Protein AF-A0A955ZFT4-F1 (afdb_monomer_lite)

Sequence (146 aa):
MKWLALALLLLSCNREQRAQHEALAQELRPAAAELCKIQRGEGGGCFGDCVIWSAAQEGVALRKAGATLSQLAKIADPDTERMLADVRSRARSLHAALSACDLQVERTGKPGDDVKRCAQARQAHSKESWALLKAVDTLEASTEER

Structure (mmCIF, N/CA/C/O backbone):
data_AF-A0A955ZFT4-F1
#
_entry.id   AF-A0A955ZFT4-F1
#
loop_
_atom_site.group_PDB
_atom_site.id
_atom_site.type_symbol
_atom_site.label_atom_id
_atom_site.label_alt_id
_atom_site.label_comp_id
_atom_site.label_asym_id
_atom_site.label_entity_id
_atom_site.label_seq_id
_atom_site.pdbx_PDB_ins_code
_atom_site.Cartn_x
_atom_site.Cartn_y
_atom_site.Cartn_z
_atom_site.occupancy
_atom_site.B_iso_or_equiv
_atom_site.auth_seq_id
_atom_site.auth_comp_id
_atom_site.auth_asym_id
_atom_site.auth_atom_id
_atom_site.pdbx_PDB_model_num
ATOM 1 N N . MET A 1 1 ? 30.528 -5.037 -41.097 1.00 52.31 1 MET A N 1
ATOM 2 C CA . MET A 1 1 ? 29.212 -4.441 -40.761 1.00 52.31 1 MET A CA 1
ATOM 3 C C . MET A 1 1 ? 28.455 -5.162 -39.624 1.00 52.31 1 MET A C 1
ATOM 5 O O . MET A 1 1 ? 27.279 -4.895 -39.448 1.00 52.31 1 MET A O 1
ATOM 9 N N . LYS A 1 2 ? 29.085 -6.026 -38.801 1.00 55.16 2 LYS A N 1
ATOM 10 C CA . LYS A 1 2 ? 28.399 -6.718 -37.681 1.00 55.16 2 LYS A CA 1
ATOM 11 C C . LYS A 1 2 ? 28.338 -5.907 -36.369 1.00 55.16 2 LYS A C 1
ATOM 13 O O . LYS A 1 2 ? 27.423 -6.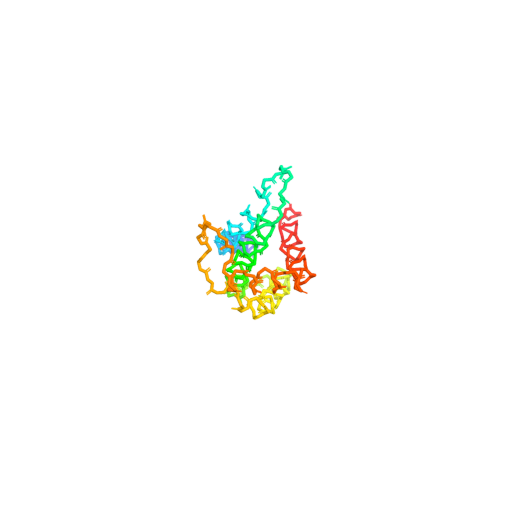096 -35.582 1.00 55.16 2 LYS A O 1
ATOM 18 N N . TRP A 1 3 ? 29.256 -4.959 -36.166 1.00 50.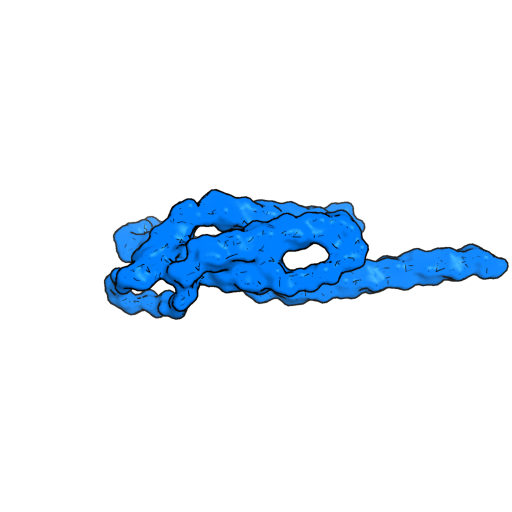12 3 TRP A N 1
ATOM 19 C CA . TRP A 1 3 ? 29.338 -4.139 -34.945 1.00 50.12 3 TRP A CA 1
ATOM 20 C C . TRP A 1 3 ? 28.255 -3.051 -34.842 1.00 50.12 3 TRP A C 1
ATOM 22 O O . TRP A 1 3 ? 27.806 -2.727 -33.748 1.00 50.12 3 TRP A O 1
ATOM 32 N N . LEU A 1 4 ? 27.778 -2.537 -35.981 1.00 60.09 4 LEU A N 1
ATOM 33 C CA . LEU A 1 4 ? 26.730 -1.509 -36.036 1.00 60.09 4 LEU A CA 1
ATOM 34 C C . LEU A 1 4 ? 25.354 -2.054 -35.611 1.00 60.09 4 LEU A C 1
ATOM 36 O O . LEU A 1 4 ? 24.600 -1.357 -34.942 1.00 60.09 4 LEU A O 1
ATOM 40 N N . ALA A 1 5 ? 25.058 -3.319 -35.928 1.00 61.50 5 ALA A N 1
ATOM 41 C CA . ALA A 1 5 ? 23.824 -3.982 -35.503 1.00 61.50 5 ALA A CA 1
ATOM 42 C C . ALA A 1 5 ? 23.792 -4.239 -33.984 1.00 61.50 5 ALA A C 1
ATOM 44 O O . ALA A 1 5 ? 22.749 -4.068 -33.362 1.00 61.50 5 ALA A O 1
ATOM 45 N N . LEU A 1 6 ? 24.936 -4.581 -33.372 1.00 60.28 6 LEU A N 1
ATOM 46 C CA . LEU A 1 6 ? 25.030 -4.786 -31.921 1.00 60.28 6 LEU A CA 1
ATOM 47 C C . LEU A 1 6 ? 24.842 -3.475 -31.138 1.00 60.28 6 LEU A C 1
ATOM 49 O O . LEU A 1 6 ? 24.129 -3.453 -30.141 1.00 60.28 6 LEU A O 1
ATOM 53 N N . ALA A 1 7 ? 25.436 -2.374 -31.610 1.00 58.66 7 ALA A N 1
ATOM 54 C CA . ALA A 1 7 ? 25.285 -1.062 -30.977 1.00 58.66 7 ALA A CA 1
ATOM 55 C C . ALA A 1 7 ? 23.840 -0.532 -31.055 1.00 58.66 7 ALA A C 1
ATOM 57 O O . ALA A 1 7 ? 23.338 0.038 -30.088 1.00 58.66 7 ALA A O 1
ATOM 58 N N . LEU A 1 8 ? 23.146 -0.765 -32.175 1.00 59.88 8 LEU A N 1
ATOM 59 C CA . LEU A 1 8 ? 21.735 -0.395 -32.335 1.00 59.88 8 LEU A CA 1
ATOM 60 C C . LEU A 1 8 ? 20.807 -1.223 -31.433 1.00 59.88 8 LEU A C 1
ATOM 62 O O . LEU A 1 8 ? 19.874 -0.662 -30.862 1.00 59.88 8 LEU A O 1
ATOM 66 N N . LEU A 1 9 ? 21.098 -2.516 -31.238 1.00 57.34 9 LEU A N 1
ATOM 67 C CA . LEU A 1 9 ? 20.361 -3.370 -30.298 1.00 57.34 9 LEU A CA 1
ATOM 68 C C . LEU A 1 9 ? 20.498 -2.869 -28.852 1.00 57.34 9 LEU A C 1
ATOM 70 O O . LEU A 1 9 ? 19.490 -2.723 -28.161 1.00 57.34 9 LEU A O 1
ATOM 74 N N . LEU A 1 10 ? 21.714 -2.512 -28.423 1.00 60.78 10 LEU A N 1
ATOM 75 C CA . LEU A 1 10 ? 21.965 -1.973 -27.079 1.00 60.78 10 LEU A CA 1
ATOM 76 C C . LEU A 1 10 ? 21.259 -0.624 -26.845 1.00 60.78 10 LEU A C 1
ATOM 78 O O . LEU A 1 10 ? 20.683 -0.407 -25.781 1.00 60.78 10 LEU A O 1
ATOM 82 N N . LEU A 1 11 ? 21.237 0.260 -27.848 1.00 62.16 11 LEU A N 1
ATOM 83 C CA . LEU A 1 11 ? 20.527 1.544 -27.771 1.00 62.16 11 LEU A CA 1
ATOM 84 C C . LEU A 1 11 ? 19.000 1.374 -27.724 1.00 62.16 11 LEU A C 1
ATOM 86 O O . LEU A 1 11 ? 18.327 2.101 -26.992 1.00 62.16 11 LEU A O 1
ATOM 90 N N . SER A 1 12 ? 18.443 0.415 -28.473 1.00 61.19 12 SER A N 1
ATOM 91 C CA . SER A 1 12 ? 17.002 0.130 -28.445 1.00 61.19 12 SER A CA 1
ATOM 92 C C . SER A 1 12 ? 16.545 -0.486 -27.120 1.00 61.19 12 SER A C 1
ATOM 94 O O . SER A 1 12 ? 15.512 -0.077 -26.592 1.00 61.19 12 SER A O 1
ATOM 96 N N . CYS A 1 13 ? 17.361 -1.367 -26.532 1.00 65.44 13 CYS A N 1
ATOM 97 C CA . CYS A 1 13 ? 17.070 -2.017 -25.255 1.00 65.44 13 CYS A CA 1
ATOM 98 C C . CYS A 1 13 ? 16.990 -0.995 -24.108 1.00 65.44 13 CYS A C 1
ATOM 100 O O . CYS A 1 13 ? 16.087 -1.054 -23.279 1.00 65.44 13 CYS A O 1
ATOM 102 N N . ASN A 1 14 ? 17.880 0.006 -24.114 1.00 72.50 14 ASN A N 1
ATOM 103 C CA . ASN A 1 14 ? 17.909 1.049 -23.086 1.00 72.50 14 ASN A CA 1
ATOM 104 C C . ASN A 1 14 ? 16.694 1.994 -23.163 1.00 72.50 14 ASN A C 1
ATOM 106 O O . ASN A 1 14 ? 16.176 2.455 -22.147 1.00 72.50 14 ASN A O 1
ATOM 110 N N . ARG A 1 15 ? 16.206 2.281 -24.378 1.00 76.69 15 ARG A N 1
ATOM 111 C CA . ARG A 1 15 ? 15.018 3.126 -24.580 1.00 76.69 15 ARG A CA 1
ATOM 112 C C . ARG A 1 15 ? 13.732 2.407 -24.182 1.00 76.69 15 ARG A C 1
ATOM 114 O O . ARG A 1 15 ? 12.855 3.030 -23.590 1.00 76.69 15 ARG A O 1
ATOM 121 N N . GLU A 1 16 ? 13.626 1.121 -24.506 1.00 79.62 16 GLU A N 1
ATOM 122 C CA . GLU A 1 16 ? 12.484 0.290 -24.124 1.00 79.62 16 GLU A CA 1
ATOM 123 C C . GLU A 1 16 ? 12.412 0.108 -22.606 1.00 79.62 16 GLU A C 1
ATOM 125 O O . GLU A 1 16 ? 11.360 0.344 -22.016 1.00 79.62 16 GLU A O 1
ATOM 130 N N . GLN A 1 17 ? 13.541 -0.200 -21.962 1.00 79.12 17 GLN A N 1
ATOM 131 C CA . GLN A 1 17 ? 13.618 -0.296 -20.507 1.00 79.12 17 GLN A CA 1
ATOM 132 C C . GLN A 1 17 ? 13.206 1.023 -19.845 1.00 79.12 17 GLN A C 1
ATOM 134 O O . GLN A 1 17 ? 12.317 1.039 -18.997 1.00 79.12 17 GLN A O 1
ATOM 139 N N . ARG A 1 18 ? 13.757 2.158 -20.286 1.00 81.25 18 ARG A N 1
ATOM 140 C CA . ARG A 1 18 ? 13.359 3.468 -19.758 1.00 81.25 18 ARG A CA 1
ATOM 141 C C . ARG A 1 18 ? 11.857 3.734 -19.909 1.00 81.25 18 ARG A C 1
ATOM 143 O O . ARG A 1 18 ? 11.233 4.188 -18.957 1.00 81.25 18 ARG A O 1
ATOM 150 N N . ALA A 1 19 ? 11.270 3.419 -21.064 1.00 84.88 19 ALA A N 1
ATOM 151 C CA . ALA A 1 19 ? 9.835 3.589 -21.288 1.00 84.88 19 ALA A CA 1
ATOM 152 C C . ALA A 1 19 ? 8.987 2.710 -20.349 1.00 84.88 19 ALA A C 1
ATOM 154 O O . ALA A 1 19 ? 7.966 3.172 -19.843 1.00 84.88 19 ALA A O 1
ATOM 155 N N . GLN A 1 20 ? 9.418 1.474 -20.073 1.00 84.81 20 GLN A N 1
ATOM 156 C CA . GLN A 1 20 ? 8.750 0.591 -19.109 1.00 84.81 20 GLN A CA 1
ATOM 157 C C . GLN A 1 20 ? 8.822 1.146 -17.680 1.00 84.81 20 GLN A C 1
ATOM 159 O O . GLN A 1 20 ? 7.815 1.144 -16.975 1.00 84.81 20 GLN A O 1
ATOM 164 N N . HIS A 1 21 ? 9.975 1.674 -17.262 1.00 82.00 21 HIS A N 1
ATOM 165 C CA . HIS A 1 21 ? 10.132 2.292 -15.942 1.00 82.00 21 HIS A CA 1
ATOM 166 C C . HIS A 1 21 ? 9.322 3.594 -15.812 1.00 82.00 21 HIS A C 1
ATOM 168 O O . HIS A 1 21 ? 8.694 3.826 -14.782 1.00 82.00 21 HIS A O 1
ATOM 174 N N . GLU A 1 22 ? 9.273 4.425 -16.858 1.00 85.25 22 GLU A N 1
ATOM 175 C CA . GLU A 1 22 ? 8.438 5.634 -16.887 1.00 85.25 22 GLU A CA 1
ATOM 176 C C . GLU A 1 22 ? 6.939 5.293 -16.821 1.00 85.25 22 GLU A C 1
ATOM 178 O O . GLU A 1 22 ? 6.193 5.948 -16.089 1.00 85.25 22 GLU A O 1
ATOM 183 N N . ALA A 1 23 ? 6.494 4.250 -17.531 1.00 88.25 23 ALA A N 1
ATOM 184 C CA . ALA A 1 23 ? 5.119 3.757 -17.456 1.00 88.25 23 ALA A CA 1
ATOM 185 C C . ALA A 1 23 ? 4.787 3.217 -16.056 1.00 88.25 23 ALA A C 1
ATOM 187 O O . ALA A 1 23 ? 3.768 3.592 -15.476 1.00 88.25 23 ALA A O 1
ATOM 188 N N . LEU A 1 24 ? 5.685 2.422 -15.468 1.00 87.12 24 LEU A N 1
ATOM 189 C CA . LEU A 1 24 ? 5.530 1.920 -14.105 1.00 87.12 24 LEU A CA 1
ATOM 190 C C . LEU A 1 24 ? 5.434 3.065 -13.088 1.00 87.12 24 LEU A C 1
ATOM 192 O O . LEU A 1 24 ? 4.559 3.055 -12.224 1.00 87.12 24 LEU A O 1
ATOM 196 N N . ALA A 1 25 ? 6.286 4.086 -13.209 1.00 86.75 25 ALA A N 1
ATOM 197 C CA . ALA A 1 25 ? 6.223 5.261 -12.349 1.00 86.75 25 ALA A CA 1
ATOM 198 C C . ALA A 1 25 ? 4.857 5.957 -12.456 1.00 86.75 25 ALA A C 1
ATOM 200 O O . ALA A 1 25 ? 4.287 6.346 -11.438 1.00 86.75 25 ALA A O 1
ATOM 201 N N . GLN A 1 26 ? 4.290 6.077 -13.662 1.00 88.69 26 GLN A N 1
ATOM 202 C CA . GLN A 1 26 ? 2.945 6.630 -13.856 1.00 88.69 26 GLN A CA 1
ATOM 203 C C . GLN A 1 26 ? 1.857 5.781 -13.183 1.00 88.69 26 GLN A C 1
ATOM 205 O O . GLN A 1 26 ? 0.974 6.354 -12.541 1.00 88.69 26 GLN A O 1
ATOM 210 N N . GLU A 1 27 ? 1.942 4.450 -13.263 1.00 90.50 27 GLU A N 1
ATOM 211 C CA . GLU A 1 27 ? 1.011 3.531 -12.588 1.00 90.50 27 GLU A CA 1
ATOM 212 C C . GLU A 1 27 ? 1.107 3.597 -11.054 1.00 90.50 27 GLU A C 1
ATOM 214 O O . GLU A 1 27 ? 0.104 3.425 -10.359 1.00 90.50 27 GLU A O 1
ATOM 219 N N . LEU A 1 28 ? 2.290 3.894 -10.507 1.00 89.38 28 LEU A N 1
ATOM 220 C CA . LEU A 1 28 ? 2.512 4.009 -9.062 1.00 89.38 28 LEU A CA 1
ATOM 221 C C . LEU A 1 28 ? 1.995 5.331 -8.469 1.00 89.38 28 LEU A C 1
ATOM 223 O O . LEU A 1 28 ? 1.633 5.370 -7.289 1.00 89.38 28 LEU A O 1
ATOM 227 N N . ARG A 1 29 ? 1.906 6.412 -9.262 1.00 88.88 29 ARG A N 1
ATOM 228 C CA . ARG A 1 29 ? 1.518 7.758 -8.778 1.00 88.88 29 ARG A CA 1
ATOM 229 C C . ARG A 1 29 ? 0.206 7.797 -7.986 1.00 88.88 29 ARG A C 1
ATOM 231 O O . ARG A 1 29 ? 0.198 8.448 -6.941 1.00 88.88 29 ARG A O 1
ATOM 238 N N . PRO A 1 30 ? -0.896 7.148 -8.410 1.00 90.31 30 PRO A N 1
ATOM 239 C CA . PRO A 1 30 ? -2.143 7.175 -7.649 1.00 90.31 30 PRO A CA 1
ATOM 240 C C . PRO A 1 30 ? -2.007 6.505 -6.277 1.00 90.31 30 PRO A C 1
ATOM 242 O O . PRO A 1 30 ? -2.507 7.033 -5.287 1.00 90.31 30 PRO A O 1
ATOM 245 N N . ALA A 1 31 ? -1.300 5.373 -6.198 1.00 89.81 31 ALA A N 1
ATOM 246 C CA . ALA A 1 31 ? -1.061 4.688 -4.931 1.00 89.81 31 ALA A CA 1
ATOM 247 C C . ALA A 1 31 ? -0.172 5.528 -4.005 1.00 89.81 31 ALA A C 1
ATOM 249 O O . ALA A 1 31 ? -0.516 5.718 -2.840 1.00 89.81 31 ALA A O 1
ATOM 250 N N . ALA A 1 32 ? 0.912 6.100 -4.536 1.00 87.56 32 ALA A N 1
ATOM 251 C CA . ALA A 1 32 ? 1.784 7.004 -3.791 1.00 87.56 32 ALA A CA 1
ATOM 252 C C . ALA A 1 32 ? 1.009 8.218 -3.250 1.00 87.56 32 ALA A C 1
ATOM 254 O O . ALA A 1 32 ? 1.142 8.567 -2.080 1.00 87.56 32 ALA A O 1
ATOM 255 N N . ALA A 1 33 ? 0.123 8.811 -4.056 1.00 87.88 33 ALA A N 1
ATOM 256 C CA . ALA A 1 33 ? -0.710 9.932 -3.629 1.00 87.88 33 ALA A CA 1
ATOM 257 C C . ALA A 1 33 ? -1.648 9.575 -2.462 1.00 87.88 33 ALA A C 1
ATOM 259 O O . ALA A 1 33 ? -1.869 10.416 -1.591 1.00 87.88 33 ALA A O 1
ATOM 260 N N . GLU A 1 34 ? -2.191 8.354 -2.412 1.00 90.19 34 GLU A N 1
ATOM 261 C CA . GLU A 1 34 ? -2.963 7.881 -1.255 1.00 90.19 34 GLU A CA 1
ATOM 262 C C . GLU A 1 34 ? -2.069 7.671 -0.025 1.00 90.19 34 GLU A C 1
ATOM 264 O O . GLU A 1 34 ? -2.406 8.139 1.062 1.00 90.19 34 GLU A O 1
ATOM 269 N N . LEU A 1 35 ? -0.900 7.044 -0.190 1.00 86.31 35 LEU A N 1
ATOM 270 C CA . LEU A 1 35 ? 0.035 6.787 0.910 1.00 86.31 35 LEU A CA 1
ATOM 271 C C . LEU A 1 35 ? 0.611 8.081 1.511 1.00 86.31 35 LEU A C 1
ATOM 273 O O . LEU A 1 35 ? 0.747 8.184 2.728 1.00 86.31 35 LEU A O 1
ATOM 277 N N . CYS A 1 36 ? 0.854 9.119 0.707 1.00 84.31 36 CYS A N 1
ATOM 278 C CA . CYS A 1 36 ? 1.305 10.422 1.205 1.00 84.31 36 CYS A CA 1
ATOM 279 C C . CYS A 1 36 ? 0.291 11.103 2.139 1.00 84.31 36 CYS A C 1
ATOM 281 O O . CYS A 1 36 ? 0.683 11.927 2.967 1.00 84.31 36 CYS A O 1
ATOM 283 N N . LYS A 1 37 ? -1.007 10.778 2.042 1.00 82.56 37 LYS A N 1
ATOM 284 C CA . LYS A 1 37 ? -2.028 11.324 2.956 1.00 82.56 37 LYS A CA 1
ATOM 285 C C . LYS A 1 37 ? -1.855 10.794 4.382 1.00 82.56 37 LYS A C 1
ATOM 287 O O . LYS A 1 37 ? -2.213 11.495 5.320 1.00 82.56 37 LYS A O 1
ATOM 292 N N . ILE A 1 38 ? -1.267 9.605 4.541 1.00 81.62 38 ILE A N 1
ATOM 293 C CA . ILE A 1 38 ? -1.003 8.962 5.839 1.00 81.62 38 ILE A CA 1
ATOM 294 C C . ILE A 1 38 ? 0.097 9.713 6.599 1.00 81.62 38 ILE A C 1
ATOM 296 O O . ILE A 1 38 ? -0.033 9.968 7.791 1.00 81.62 38 ILE A O 1
ATOM 300 N N . GLN A 1 39 ? 1.166 10.121 5.908 1.00 64.69 39 GLN A N 1
ATOM 301 C CA . GLN A 1 39 ? 2.325 10.772 6.534 1.00 64.69 39 GLN A CA 1
ATOM 302 C C . GLN A 1 39 ? 2.055 12.210 7.012 1.00 64.69 39 GLN A C 1
ATOM 304 O O . GLN A 1 39 ? 2.823 12.739 7.808 1.00 64.69 39 GLN A O 1
ATOM 309 N N . ARG A 1 40 ? 0.975 12.854 6.550 1.00 61.84 40 ARG A N 1
ATOM 310 C CA . ARG A 1 40 ? 0.622 14.239 6.918 1.00 61.84 40 ARG A CA 1
ATOM 311 C C . ARG A 1 40 ? -0.296 14.350 8.139 1.00 61.84 40 ARG A C 1
ATOM 313 O O . ARG A 1 40 ? -0.826 15.432 8.386 1.00 61.84 40 ARG A O 1
ATOM 320 N N . GLY A 1 41 ? -0.505 13.262 8.883 1.00 56.06 41 GLY A N 1
ATOM 321 C CA . GLY A 1 41 ? -1.260 13.294 10.137 1.00 56.06 41 GLY A CA 1
ATOM 322 C C . GLY A 1 41 ? -0.695 14.347 11.096 1.00 56.06 41 GLY A C 1
ATOM 323 O O . GLY A 1 41 ? 0.516 14.435 11.289 1.00 56.06 41 GLY A O 1
ATOM 324 N N . GLU A 1 42 ? -1.572 15.186 11.649 1.00 52.22 42 GLU A N 1
ATOM 325 C CA . GLU A 1 42 ? -1.212 16.315 12.510 1.00 52.22 42 GLU A CA 1
ATOM 326 C C . GLU A 1 42 ? -0.355 15.840 13.696 1.00 52.22 42 GLU A C 1
ATOM 328 O O . GLU A 1 42 ? -0.818 15.090 14.550 1.00 52.22 42 GLU A O 1
ATOM 333 N N . GLY A 1 43 ? 0.893 16.309 13.783 1.00 51.47 43 GLY A N 1
ATOM 334 C CA . GLY A 1 43 ? 1.808 16.020 14.899 1.00 51.47 43 GLY A CA 1
ATOM 335 C C . GLY A 1 43 ? 1.405 16.654 16.242 1.00 51.47 43 GLY A C 1
ATOM 336 O O . GLY A 1 43 ? 2.207 16.672 17.174 1.00 51.47 43 GLY A O 1
ATOM 337 N N . GLY A 1 44 ? 0.192 17.204 16.350 1.00 54.47 44 GLY A N 1
ATOM 338 C CA . GLY A 1 44 ? -0.378 17.730 17.588 1.00 54.47 44 GLY A CA 1
ATOM 339 C C . GLY A 1 44 ? -1.170 16.646 18.317 1.00 54.47 44 GLY A C 1
ATOM 340 O O . GLY A 1 44 ? -1.901 15.894 17.682 1.00 54.47 44 GLY A O 1
ATOM 341 N N . GLY A 1 45 ? -1.026 16.554 19.644 1.00 58.25 45 GLY A N 1
ATOM 342 C CA . GLY A 1 45 ? -1.648 15.527 20.491 1.00 58.25 45 GLY A CA 1
ATOM 343 C C . GLY A 1 45 ? -3.128 15.273 20.177 1.00 58.25 45 GLY A C 1
ATOM 344 O O . GLY A 1 45 ? -4.010 16.008 20.613 1.00 58.25 45 GLY A O 1
ATOM 345 N N . CYS A 1 46 ? -3.387 14.213 19.417 1.00 71.56 46 CYS A N 1
ATOM 346 C CA . CYS A 1 46 ? -4.710 13.774 18.997 1.00 71.56 46 CYS A CA 1
ATOM 347 C C . CYS A 1 46 ? -5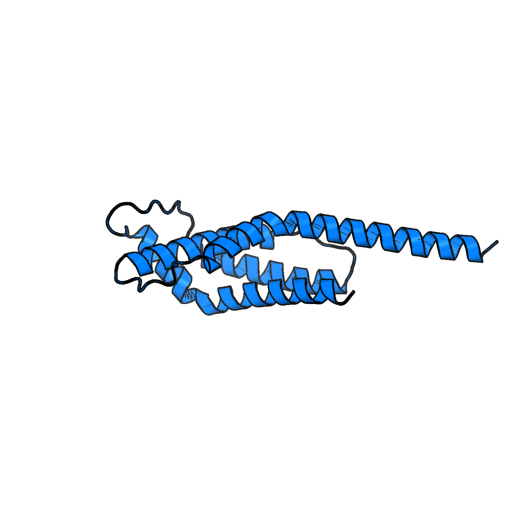.247 12.794 20.052 1.00 71.56 46 CYS A C 1
ATOM 349 O O . CYS A 1 46 ? -4.661 11.736 20.277 1.00 71.56 46 CYS A O 1
ATOM 351 N N . PHE A 1 47 ? -6.348 13.148 20.724 1.00 77.56 47 PHE A N 1
ATOM 352 C CA . PHE A 1 47 ? -6.966 12.334 21.780 1.00 77.56 47 PHE A CA 1
ATOM 353 C C . PHE A 1 47 ? -8.406 11.938 21.421 1.00 77.56 47 PHE A C 1
ATOM 355 O O . PHE A 1 47 ? -9.112 12.662 20.716 1.00 77.56 47 PHE A O 1
ATOM 362 N N . GLY A 1 48 ? -8.852 10.781 21.922 1.00 84.44 48 GLY A N 1
ATOM 363 C CA . GLY A 1 48 ? -10.228 10.295 21.770 1.00 84.44 48 GLY A CA 1
ATOM 364 C C . GLY A 1 48 ? -10.621 10.018 20.315 1.00 84.44 48 GLY A C 1
ATOM 365 O O . GLY A 1 48 ? -9.910 9.324 19.587 1.00 84.44 48 GLY A O 1
ATOM 366 N N . ASP A 1 49 ? -11.754 10.577 19.892 1.00 88.69 49 ASP A N 1
ATOM 367 C CA . ASP A 1 49 ? -12.356 10.368 18.568 1.00 88.69 49 ASP A CA 1
ATOM 368 C C . ASP A 1 49 ? -11.407 10.695 17.406 1.00 88.69 49 ASP A C 1
ATOM 370 O O . ASP A 1 49 ? -11.474 10.067 16.349 1.00 88.69 49 ASP A O 1
ATOM 374 N N . CYS A 1 50 ? -10.482 11.637 17.606 1.00 87.88 50 CYS A N 1
ATOM 375 C CA . CYS A 1 50 ? -9.485 12.008 16.608 1.00 87.88 50 CYS A CA 1
ATOM 376 C C . CYS A 1 50 ? -8.613 10.808 16.179 1.00 87.88 50 CYS A C 1
ATOM 378 O O . CYS A 1 50 ? -8.371 10.629 14.985 1.00 87.88 50 CYS A O 1
ATOM 380 N N . VAL A 1 51 ? -8.211 9.943 17.122 1.00 90.38 51 VAL A N 1
ATOM 381 C CA . VAL A 1 51 ? -7.366 8.764 16.843 1.00 90.38 51 VAL A CA 1
ATOM 382 C C . VAL A 1 51 ? -8.123 7.742 16.000 1.00 90.38 51 VAL A C 1
ATOM 384 O O . VAL A 1 51 ? -7.561 7.151 15.080 1.00 90.38 51 VAL A O 1
ATOM 387 N N . ILE A 1 52 ? -9.414 7.560 16.290 1.00 92.75 52 ILE A N 1
ATOM 388 C CA . ILE A 1 52 ? -10.290 6.652 15.545 1.00 92.75 52 ILE A CA 1
ATOM 389 C C . ILE A 1 52 ? -10.455 7.158 14.110 1.00 92.75 52 ILE A C 1
ATOM 391 O O . ILE A 1 52 ? -10.279 6.389 13.168 1.00 92.75 52 ILE A O 1
ATOM 395 N N . TRP A 1 53 ? -10.724 8.456 13.935 1.00 92.00 53 TRP A N 1
ATOM 396 C CA . TRP A 1 53 ? -10.817 9.068 12.610 1.00 92.00 53 TRP A CA 1
ATOM 397 C C . TRP A 1 53 ? -9.507 8.940 11.824 1.00 92.00 53 TRP A C 1
ATOM 399 O O . TRP A 1 53 ? -9.558 8.518 10.672 1.00 92.00 53 TRP A O 1
ATOM 409 N N . SER A 1 54 ? -8.350 9.233 12.432 1.00 91.12 54 SER A N 1
ATOM 410 C CA . SER A 1 54 ? -7.041 9.079 11.773 1.00 91.12 54 SER A CA 1
ATOM 411 C C . SER A 1 54 ? -6.815 7.636 11.331 1.00 91.12 54 SER A C 1
ATOM 413 O O . SER A 1 54 ? -6.589 7.377 10.154 1.00 91.12 54 SER A O 1
ATOM 415 N N . ALA A 1 55 ? -6.979 6.670 12.240 1.00 92.56 55 ALA A N 1
ATOM 416 C CA . ALA A 1 55 ? -6.792 5.259 11.921 1.00 92.56 55 ALA A CA 1
ATOM 417 C C . ALA A 1 55 ? -7.737 4.772 10.808 1.00 92.56 55 ALA A C 1
ATOM 419 O O . ALA A 1 55 ? -7.317 3.985 9.961 1.00 92.56 55 ALA A O 1
ATOM 420 N N . ALA A 1 56 ? -8.986 5.249 10.780 1.00 94.56 56 ALA A N 1
ATOM 421 C CA . ALA A 1 56 ? -9.921 4.937 9.705 1.00 94.56 56 ALA A CA 1
ATOM 422 C C . ALA A 1 56 ? -9.498 5.568 8.367 1.00 94.56 56 ALA A C 1
ATOM 424 O O . ALA A 1 56 ? -9.501 4.887 7.346 1.00 94.56 56 ALA A O 1
ATOM 425 N N . GLN A 1 57 ? -9.088 6.841 8.353 1.00 93.25 57 GLN A N 1
ATOM 426 C CA . GLN A 1 57 ? -8.597 7.507 7.138 1.00 93.25 57 GLN A CA 1
ATOM 427 C C . GLN A 1 57 ? -7.361 6.814 6.566 1.00 93.25 57 GLN A C 1
ATOM 429 O O . GLN A 1 57 ? -7.288 6.575 5.361 1.00 93.25 57 GLN A O 1
ATOM 434 N N . GLU A 1 58 ? -6.423 6.437 7.431 1.00 93.50 58 GLU A N 1
ATOM 435 C CA . GLU A 1 58 ? -5.247 5.663 7.045 1.00 93.50 58 GLU A CA 1
ATOM 436 C C . GLU A 1 58 ? -5.642 4.296 6.481 1.00 93.50 58 GLU A C 1
ATOM 438 O O . GLU A 1 58 ? -5.121 3.887 5.446 1.00 93.50 58 GLU A O 1
ATOM 443 N N . GLY A 1 59 ? -6.607 3.612 7.105 1.00 95.50 59 GLY A N 1
ATOM 444 C CA . GLY A 1 59 ? -7.154 2.351 6.604 1.00 95.50 59 GLY A CA 1
ATOM 445 C C . GLY A 1 59 ? -7.763 2.484 5.206 1.00 95.50 59 GLY A C 1
ATOM 446 O O . GLY A 1 59 ? -7.488 1.663 4.332 1.00 95.50 59 GLY A O 1
ATOM 447 N N . VAL A 1 60 ? -8.528 3.550 4.952 1.00 96.00 60 VAL A N 1
ATOM 448 C CA . VAL A 1 60 ? -9.088 3.841 3.621 1.00 96.00 60 VAL A CA 1
ATOM 449 C C . VAL A 1 60 ? -7.986 4.109 2.596 1.00 96.00 60 VAL A C 1
ATOM 451 O O . VAL A 1 60 ? -8.030 3.553 1.497 1.00 96.00 60 VAL A O 1
ATOM 454 N N . ALA A 1 61 ? -6.989 4.929 2.939 1.00 94.56 61 ALA A N 1
ATOM 455 C CA . ALA A 1 61 ? -5.861 5.229 2.059 1.00 94.56 61 ALA A CA 1
ATOM 456 C C . ALA A 1 61 ? -5.064 3.961 1.709 1.00 94.56 61 ALA A C 1
ATOM 458 O O . ALA A 1 61 ? -4.814 3.693 0.534 1.00 94.56 61 ALA A O 1
ATOM 459 N N . LEU A 1 62 ? -4.746 3.129 2.707 1.00 95.75 62 LEU A N 1
ATOM 460 C CA . LEU A 1 62 ? -4.053 1.850 2.524 1.00 95.75 62 LEU A CA 1
ATOM 461 C C . LEU A 1 62 ? -4.867 0.870 1.683 1.00 95.75 62 LEU A C 1
ATOM 463 O O . LEU A 1 62 ? -4.308 0.201 0.816 1.00 95.75 62 LEU A O 1
ATOM 467 N N . ARG A 1 63 ? -6.187 0.800 1.885 1.00 97.00 63 ARG A N 1
ATOM 468 C CA . ARG A 1 63 ? -7.058 -0.054 1.072 1.00 97.00 63 ARG A CA 1
ATOM 469 C C . ARG A 1 63 ? -7.060 0.383 -0.392 1.00 97.00 63 ARG A C 1
ATOM 471 O O . ARG A 1 63 ? -6.982 -0.478 -1.271 1.00 97.00 63 ARG A O 1
ATOM 478 N N . LYS A 1 64 ? -7.157 1.692 -0.657 1.00 96.19 64 LYS A N 1
ATOM 479 C CA . LYS A 1 64 ? -7.110 2.259 -2.016 1.00 96.19 64 LYS A CA 1
ATOM 480 C C . LYS A 1 64 ? -5.752 2.027 -2.671 1.00 96.19 64 LYS A C 1
ATOM 482 O O . LYS A 1 64 ? -5.706 1.543 -3.797 1.00 96.19 64 LYS A O 1
ATOM 487 N N . ALA A 1 65 ? -4.662 2.291 -1.951 1.00 95.69 65 ALA A N 1
ATOM 488 C CA . ALA A 1 65 ? -3.314 2.000 -2.424 1.00 95.69 65 ALA A CA 1
ATOM 489 C C . ALA A 1 65 ? -3.145 0.503 -2.721 1.00 95.69 65 ALA A C 1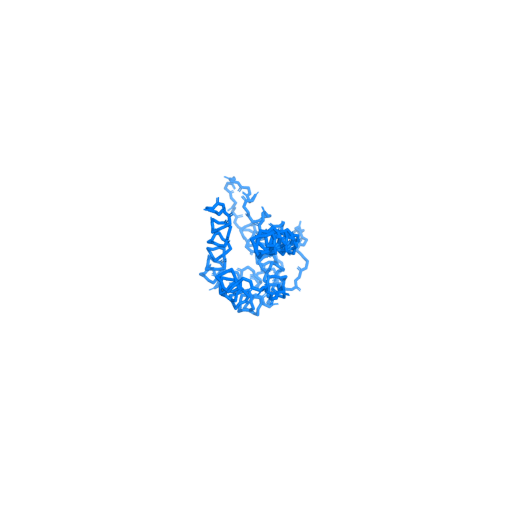
ATOM 491 O O . ALA A 1 65 ? -2.656 0.146 -3.786 1.00 95.69 65 ALA A O 1
ATOM 492 N N . GLY A 1 66 ? -3.624 -0.375 -1.835 1.00 96.62 66 GLY A N 1
ATOM 493 C CA . GLY A 1 66 ? -3.620 -1.822 -2.036 1.00 96.62 66 GLY A CA 1
ATOM 494 C C . GLY A 1 66 ? -4.396 -2.254 -3.284 1.00 96.62 66 GLY A C 1
ATOM 495 O O . GLY A 1 66 ? -3.903 -3.084 -4.044 1.00 96.62 66 GLY A O 1
ATOM 496 N N . ALA A 1 67 ? -5.563 -1.655 -3.549 1.00 97.12 67 ALA A N 1
ATOM 497 C CA . ALA A 1 67 ? -6.325 -1.918 -4.771 1.00 97.12 67 ALA A CA 1
ATOM 498 C C . ALA A 1 67 ? -5.501 -1.580 -6.023 1.00 97.12 67 ALA A C 1
ATOM 500 O O . ALA A 1 67 ? -5.319 -2.443 -6.878 1.00 97.12 67 ALA A O 1
ATOM 501 N N . THR A 1 68 ? -4.937 -0.371 -6.093 1.00 96.19 68 THR A N 1
ATOM 502 C CA . THR A 1 68 ? -4.113 0.072 -7.228 1.00 96.19 68 THR A CA 1
ATOM 503 C C . THR A 1 68 ? -2.856 -0.785 -7.387 1.00 96.19 68 THR A C 1
ATOM 505 O O . THR A 1 68 ? -2.620 -1.355 -8.448 1.00 96.19 68 THR A O 1
ATOM 508 N N . LEU A 1 69 ? -2.073 -0.950 -6.316 1.00 96.50 69 LEU A N 1
ATOM 509 C CA . LEU A 1 69 ? -0.806 -1.687 -6.343 1.00 96.50 69 LEU A CA 1
ATOM 510 C C . LEU A 1 69 ? -0.998 -3.166 -6.681 1.00 96.50 69 LEU A C 1
ATOM 512 O O . LEU A 1 69 ? -0.113 -3.782 -7.264 1.00 96.50 69 LEU A O 1
ATOM 516 N N . SER A 1 70 ? -2.150 -3.753 -6.346 1.00 97.56 70 SER A N 1
ATOM 517 C CA . SER A 1 70 ? -2.454 -5.144 -6.690 1.00 97.56 70 SER A CA 1
ATOM 518 C C . SER A 1 70 ? -2.639 -5.392 -8.191 1.00 97.56 70 SER A C 1
ATOM 520 O O . SER A 1 70 ? -2.514 -6.542 -8.627 1.00 97.56 70 SER A O 1
ATOM 522 N N . GLN A 1 71 ? -2.918 -4.329 -8.953 1.00 96.94 71 GLN A N 1
ATOM 523 C CA . GLN A 1 71 ? -3.247 -4.350 -10.379 1.00 96.94 71 GLN A CA 1
ATOM 524 C C . GLN A 1 71 ? -2.095 -3.894 -11.282 1.00 96.94 71 GLN A C 1
ATOM 526 O O . GLN A 1 71 ? -2.283 -3.858 -12.494 1.00 96.94 71 GLN A O 1
ATOM 531 N N . LEU A 1 72 ? -0.919 -3.579 -10.721 1.00 94.19 72 LEU A N 1
ATOM 532 C CA . LEU A 1 72 ? 0.246 -3.161 -11.508 1.00 94.19 72 LEU A CA 1
ATOM 533 C C . LEU A 1 72 ? 0.553 -4.156 -12.631 1.00 94.19 72 LEU A C 1
ATOM 535 O O . LEU A 1 72 ? 0.519 -5.385 -12.430 1.00 94.19 72 LEU A O 1
ATOM 539 N N . ALA A 1 73 ? 0.870 -3.612 -13.803 1.00 93.31 73 ALA A N 1
ATOM 540 C CA . ALA A 1 73 ? 1.243 -4.412 -14.953 1.00 93.31 73 ALA A CA 1
ATOM 541 C C . ALA A 1 73 ? 2.506 -5.241 -14.667 1.00 93.31 73 ALA A C 1
ATOM 543 O O . ALA A 1 73 ? 3.345 -4.900 -13.832 1.00 93.31 73 ALA A O 1
ATOM 544 N N . LYS A 1 74 ? 2.630 -6.370 -15.371 1.00 93.62 74 LYS A N 1
ATOM 545 C CA . LYS A 1 74 ? 3.902 -7.096 -15.419 1.00 93.62 74 LYS A CA 1
ATOM 546 C C . LYS A 1 74 ? 4.881 -6.329 -16.291 1.00 93.62 74 LYS A C 1
ATOM 548 O O . LYS A 1 74 ? 4.476 -5.766 -17.307 1.00 93.62 74 LYS A O 1
ATOM 553 N N . ILE A 1 75 ? 6.156 -6.400 -15.949 1.00 90.88 75 ILE A N 1
ATOM 554 C CA . ILE A 1 75 ? 7.231 -5.803 -16.744 1.00 90.88 75 ILE A CA 1
ATOM 555 C C . ILE A 1 75 ? 8.199 -6.876 -17.245 1.00 90.88 75 ILE A C 1
ATOM 557 O O . ILE A 1 75 ? 8.207 -8.004 -16.750 1.00 90.88 75 ILE A O 1
ATOM 561 N N . ALA A 1 76 ? 8.995 -6.538 -18.261 1.00 89.44 76 ALA A N 1
ATOM 562 C CA . ALA A 1 76 ? 9.911 -7.492 -18.880 1.00 89.44 76 ALA A CA 1
ATOM 563 C C . ALA A 1 76 ? 11.195 -7.704 -18.062 1.00 89.44 76 ALA A C 1
ATOM 565 O O . ALA A 1 76 ? 11.754 -8.800 -18.097 1.00 89.44 76 ALA A O 1
ATOM 566 N N . ASP A 1 77 ? 11.657 -6.681 -17.332 1.00 87.69 77 ASP A N 1
ATOM 567 C CA . ASP A 1 77 ? 12.845 -6.786 -16.481 1.00 87.69 77 ASP A CA 1
ATOM 568 C C . ASP A 1 77 ? 12.592 -7.764 -15.315 1.00 87.69 77 ASP A C 1
ATOM 570 O O . ASP A 1 77 ? 11.736 -7.496 -14.467 1.00 87.69 77 ASP A O 1
ATOM 574 N N . PRO A 1 78 ? 13.306 -8.903 -15.243 1.00 90.75 78 PRO A N 1
ATOM 575 C CA . PRO A 1 78 ? 13.001 -9.960 -14.281 1.00 90.75 78 PRO A CA 1
ATOM 576 C C . PRO A 1 78 ? 13.285 -9.555 -12.828 1.00 90.75 78 PRO A C 1
ATOM 578 O O . PRO A 1 78 ? 12.613 -10.041 -11.913 1.00 90.75 78 PRO A O 1
ATOM 581 N N . ASP A 1 79 ? 14.259 -8.669 -12.598 1.00 90.25 79 ASP A N 1
ATOM 582 C CA . ASP A 1 79 ? 14.599 -8.198 -11.257 1.00 90.25 79 ASP A CA 1
ATOM 583 C C . ASP A 1 79 ? 13.514 -7.276 -10.706 1.00 90.25 79 ASP A C 1
ATOM 585 O O . ASP A 1 79 ? 13.005 -7.512 -9.603 1.00 90.25 79 ASP A O 1
ATOM 589 N N . THR A 1 80 ? 13.113 -6.266 -11.477 1.00 90.31 80 THR A N 1
ATOM 590 C CA . THR A 1 80 ? 12.024 -5.368 -11.100 1.00 90.31 80 THR A CA 1
ATOM 591 C C . THR A 1 80 ? 10.683 -6.117 -11.060 1.00 90.31 80 THR A C 1
ATOM 593 O O . THR A 1 80 ? 9.903 -5.898 -10.133 1.00 90.31 80 THR A O 1
ATOM 596 N N . GLU A 1 81 ? 10.422 -7.082 -11.953 1.00 94.12 81 GLU A N 1
ATOM 597 C CA . GLU A 1 81 ? 9.196 -7.902 -11.916 1.00 94.12 81 GLU A CA 1
ATOM 598 C C . GLU A 1 81 ? 9.102 -8.735 -10.631 1.00 94.12 81 GLU A C 1
ATOM 600 O O . GLU A 1 81 ? 8.020 -8.859 -10.052 1.00 94.12 81 GLU A O 1
ATOM 605 N N . ARG A 1 82 ? 10.220 -9.279 -10.134 1.00 95.38 82 ARG A N 1
ATOM 606 C CA . ARG A 1 82 ? 10.249 -10.001 -8.853 1.00 95.38 82 ARG A CA 1
ATOM 607 C C . ARG A 1 82 ? 9.849 -9.092 -7.689 1.00 95.38 82 ARG A C 1
ATOM 609 O O . ARG A 1 82 ? 9.072 -9.516 -6.832 1.00 95.38 82 ARG A O 1
ATOM 616 N N . MET A 1 83 ? 10.334 -7.850 -7.672 1.00 94.00 83 MET A N 1
ATOM 617 C CA . MET A 1 83 ? 9.962 -6.858 -6.655 1.00 94.00 83 MET A CA 1
ATOM 618 C C . MET A 1 83 ? 8.482 -6.462 -6.778 1.00 94.00 83 MET A C 1
ATOM 620 O O . MET A 1 83 ? 7.747 -6.486 -5.790 1.00 94.00 83 MET A O 1
ATOM 624 N N . LEU A 1 84 ? 7.995 -6.218 -7.998 1.00 95.12 84 LEU A N 1
ATOM 625 C CA . LEU A 1 84 ? 6.583 -5.921 -8.263 1.00 95.12 84 LEU A CA 1
ATOM 626 C C . LEU A 1 84 ? 5.643 -7.088 -7.949 1.00 95.12 84 LEU A C 1
ATOM 628 O O . LEU A 1 84 ? 4.492 -6.880 -7.563 1.00 95.12 84 LEU A O 1
ATOM 632 N N . ALA A 1 85 ? 6.087 -8.333 -8.113 1.00 96.62 85 ALA A N 1
ATOM 633 C CA . ALA A 1 85 ? 5.321 -9.506 -7.713 1.00 96.62 85 ALA A CA 1
ATOM 634 C C . ALA A 1 85 ? 5.105 -9.547 -6.191 1.00 96.62 85 ALA A C 1
ATOM 636 O O . ALA A 1 85 ? 3.978 -9.813 -5.757 1.00 96.62 85 ALA A O 1
ATOM 637 N N . ASP A 1 86 ? 6.133 -9.227 -5.395 1.00 95.69 86 ASP A N 1
ATOM 638 C CA . ASP A 1 86 ? 6.012 -9.113 -3.936 1.00 95.69 86 ASP A CA 1
ATOM 639 C C . ASP A 1 86 ? 5.076 -7.958 -3.543 1.00 95.69 86 ASP A C 1
ATOM 641 O O . ASP A 1 86 ? 4.125 -8.176 -2.787 1.00 95.69 86 ASP A O 1
ATOM 645 N N . VAL A 1 87 ? 5.248 -6.771 -4.144 1.00 96.25 87 VAL A N 1
ATOM 646 C CA . VAL A 1 87 ? 4.358 -5.610 -3.932 1.00 96.25 87 VAL A CA 1
ATOM 647 C C . VAL A 1 87 ? 2.903 -5.973 -4.227 1.00 96.25 87 VAL A C 1
ATOM 649 O O . VAL A 1 87 ? 2.042 -5.791 -3.368 1.00 96.25 87 VAL A O 1
ATOM 652 N N . ARG A 1 88 ? 2.611 -6.560 -5.394 1.00 97.81 88 ARG A N 1
ATOM 653 C CA . ARG A 1 88 ? 1.248 -6.975 -5.769 1.00 97.81 88 ARG A CA 1
ATOM 654 C C . ARG A 1 88 ? 0.661 -7.997 -4.804 1.00 97.81 88 ARG A C 1
ATOM 656 O O . ARG A 1 88 ? -0.523 -7.926 -4.483 1.00 97.81 88 ARG A O 1
ATOM 663 N N . SER A 1 89 ? 1.463 -8.966 -4.365 1.00 97.56 89 SER A N 1
ATOM 664 C CA . SER A 1 89 ? 1.030 -9.992 -3.415 1.00 97.56 89 SER A CA 1
ATOM 665 C C . SER A 1 89 ? 0.622 -9.372 -2.079 1.00 97.56 89 SER A C 1
ATOM 667 O O . SER A 1 89 ? -0.498 -9.584 -1.610 1.00 97.56 89 SER A O 1
ATOM 669 N N . ARG A 1 90 ? 1.486 -8.523 -1.512 1.00 97.31 90 ARG A N 1
ATOM 670 C CA . ARG A 1 90 ? 1.214 -7.800 -0.262 1.00 97.31 90 ARG A CA 1
ATOM 671 C C . ARG A 1 90 ? 0.023 -6.862 -0.398 1.00 97.31 90 ARG A C 1
ATOM 673 O O . ARG A 1 90 ? -0.828 -6.830 0.487 1.00 97.31 90 ARG A O 1
ATOM 680 N N . ALA A 1 91 ? -0.068 -6.151 -1.519 1.00 97.50 91 ALA A N 1
ATOM 681 C CA . ALA A 1 91 ? -1.158 -5.238 -1.820 1.00 97.50 91 ALA A CA 1
ATOM 682 C C . ALA A 1 91 ? -2.515 -5.955 -1.878 1.00 97.50 91 ALA A C 1
ATOM 684 O O . ALA A 1 91 ? -3.470 -5.471 -1.275 1.00 97.50 91 ALA A O 1
ATOM 685 N N . ARG A 1 92 ? -2.599 -7.137 -2.516 1.00 98.12 92 ARG A N 1
ATOM 686 C CA . ARG A 1 92 ? -3.823 -7.965 -2.518 1.00 98.12 92 ARG A CA 1
ATOM 687 C C . ARG A 1 92 ? -4.231 -8.382 -1.112 1.00 98.12 92 ARG A C 1
ATOM 689 O O . ARG A 1 92 ? -5.390 -8.206 -0.741 1.00 98.12 92 ARG A O 1
ATOM 696 N N . SER A 1 93 ? -3.285 -8.916 -0.342 1.00 96.56 93 SER A N 1
ATOM 697 C CA . SER A 1 93 ? -3.545 -9.359 1.029 1.00 96.56 93 SER A CA 1
ATOM 698 C C . SER A 1 93 ? -4.034 -8.205 1.902 1.00 96.56 93 SER A C 1
ATOM 700 O O . SER A 1 93 ? -5.044 -8.344 2.586 1.00 96.56 93 SER A O 1
ATOM 702 N N . LEU A 1 94 ? -3.377 -7.043 1.825 1.00 96.81 94 LEU A N 1
ATOM 703 C CA . LEU A 1 94 ? -3.770 -5.864 2.592 1.00 96.81 94 LEU A CA 1
ATOM 704 C C . LEU A 1 94 ? -5.126 -5.304 2.141 1.00 96.81 94 LEU A C 1
ATOM 706 O O . LEU A 1 94 ? -5.958 -4.975 2.982 1.00 96.81 94 LEU A O 1
ATOM 710 N N . HIS A 1 95 ? -5.380 -5.227 0.833 1.00 97.56 95 HIS A N 1
ATOM 711 C CA . HIS A 1 95 ? -6.661 -4.767 0.296 1.00 97.56 95 HIS A CA 1
ATOM 712 C C . HIS A 1 95 ? -7.834 -5.619 0.806 1.00 97.56 95 HIS A C 1
ATOM 714 O O . HIS A 1 95 ? -8.851 -5.073 1.236 1.00 97.56 95 HIS A O 1
ATOM 720 N N . ALA A 1 96 ? -7.673 -6.947 0.812 1.00 96.94 96 ALA A N 1
ATOM 721 C CA . ALA A 1 96 ? -8.673 -7.871 1.341 1.00 96.94 96 ALA A CA 1
ATOM 722 C C . ALA A 1 96 ? -8.843 -7.736 2.867 1.00 96.94 96 ALA A C 1
ATOM 724 O O . ALA A 1 96 ? -9.970 -7.690 3.368 1.00 96.94 96 ALA A O 1
ATOM 725 N N . ALA A 1 97 ? -7.732 -7.625 3.600 1.00 96.19 97 ALA A N 1
ATOM 726 C CA . ALA A 1 97 ? -7.724 -7.476 5.055 1.00 96.19 97 ALA A CA 1
ATOM 727 C C . ALA A 1 97 ? -8.396 -6.172 5.524 1.00 96.19 97 ALA A C 1
ATOM 729 O O . ALA A 1 97 ? -9.044 -6.132 6.567 1.00 96.19 97 ALA A O 1
ATOM 730 N N . LEU A 1 98 ? -8.310 -5.111 4.719 1.00 97.25 98 LEU A N 1
ATOM 731 C CA . LEU A 1 98 ? -8.943 -3.820 4.986 1.00 97.25 98 LEU A CA 1
ATOM 732 C C . LEU A 1 98 ? -10.340 -3.694 4.358 1.00 97.25 98 LEU A C 1
ATOM 734 O O . LEU A 1 98 ? -10.797 -2.580 4.132 1.00 97.25 98 LEU A O 1
ATOM 738 N N . SER A 1 99 ? -11.056 -4.789 4.083 1.00 96.62 99 SER A N 1
ATOM 739 C CA . SER A 1 99 ? -12.402 -4.746 3.475 1.00 96.62 99 SER A CA 1
ATOM 740 C C . SER A 1 99 ? -13.414 -3.886 4.251 1.00 96.62 99 SER A C 1
ATOM 742 O O . SER A 1 99 ? -14.257 -3.237 3.637 1.00 96.62 99 SER A O 1
ATOM 744 N N . ALA A 1 100 ? -13.275 -3.786 5.578 1.00 96.19 100 ALA A N 1
ATOM 745 C CA . ALA A 1 100 ? -14.080 -2.900 6.425 1.00 96.19 100 ALA A CA 1
ATOM 746 C C . ALA A 1 100 ? -13.834 -1.395 6.182 1.00 96.19 100 ALA A C 1
ATOM 748 O O . ALA A 1 100 ? -14.593 -0.567 6.674 1.00 96.19 100 ALA A O 1
ATOM 749 N N . CYS A 1 101 ? -12.785 -1.035 5.440 1.00 96.69 101 CYS A N 1
ATOM 750 C CA . CYS A 1 101 ? -12.426 0.334 5.074 1.00 96.69 101 CYS A CA 1
ATOM 751 C C . CYS A 1 101 ? -12.941 0.740 3.684 1.00 96.69 101 CYS A C 1
ATOM 753 O O . CYS A 1 101 ? -12.359 1.608 3.034 1.00 96.69 101 CYS A O 1
ATOM 755 N N . ASP A 1 102 ? -14.013 0.116 3.193 1.00 93.75 102 ASP A N 1
ATOM 756 C CA . ASP A 1 102 ? -14.701 0.545 1.971 1.00 93.75 102 ASP A CA 1
ATOM 757 C C . ASP A 1 102 ? -15.744 1.633 2.264 1.00 93.75 102 ASP A C 1
ATOM 759 O O . ASP A 1 102 ? -16.942 1.443 2.073 1.00 93.75 102 ASP A O 1
ATOM 763 N N . LEU A 1 103 ? -15.293 2.768 2.805 1.00 90.06 103 LEU A N 1
ATOM 764 C CA . LEU A 1 103 ? -16.166 3.892 3.142 1.00 90.06 103 LEU A CA 1
ATOM 765 C C . LEU A 1 103 ? -15.544 5.246 2.800 1.00 90.06 103 LEU A C 1
ATOM 767 O O . LEU A 1 103 ? -14.324 5.399 2.692 1.00 90.06 103 LEU A O 1
ATOM 771 N N . GLN A 1 104 ? -16.406 6.251 2.663 1.00 84.88 104 GLN A N 1
ATOM 772 C CA . GLN A 1 104 ? -16.001 7.650 2.646 1.00 84.88 104 GLN A CA 1
ATOM 773 C C . GLN A 1 104 ? -16.027 8.188 4.077 1.00 84.88 104 GLN A C 1
ATOM 775 O O . GLN A 1 104 ? -17.038 8.120 4.768 1.00 84.88 104 GLN A O 1
ATOM 780 N N . VAL A 1 105 ? -14.879 8.674 4.541 1.00 76.25 105 VAL A N 1
ATOM 781 C CA . VAL A 1 105 ? -14.693 9.129 5.920 1.00 76.25 105 VAL A CA 1
ATOM 782 C C . VAL A 1 105 ? -14.956 10.633 5.977 1.00 76.25 105 VAL A C 1
ATOM 784 O O . VAL A 1 105 ? -14.038 11.433 5.793 1.00 76.25 105 VAL A O 1
ATOM 787 N N . GLU A 1 106 ? -16.203 11.024 6.221 1.00 80.56 106 GLU A N 1
ATOM 788 C CA . GLU A 1 106 ? -16.564 12.420 6.489 1.00 80.56 106 GLU A CA 1
ATOM 789 C C . GLU A 1 106 ? -16.381 12.722 7.981 1.00 80.56 106 GLU A C 1
ATOM 791 O O . GLU A 1 106 ? -17.025 12.111 8.833 1.00 80.56 106 GLU A O 1
ATOM 796 N N . ARG A 1 107 ? -15.476 13.650 8.327 1.00 82.06 107 ARG A N 1
ATOM 797 C CA . ARG A 1 107 ? -15.203 14.024 9.728 1.00 82.06 107 ARG A CA 1
ATOM 798 C C . ARG A 1 107 ? -16.317 14.923 10.269 1.00 82.06 107 ARG A C 1
ATOM 800 O O . ARG A 1 107 ? -16.136 16.130 10.403 1.00 82.06 107 ARG A O 1
ATOM 807 N N . THR A 1 108 ? -17.460 14.337 10.600 1.00 81.38 108 THR A N 1
ATOM 808 C CA . THR A 1 108 ? -18.575 15.044 11.240 1.00 81.38 108 THR A CA 1
ATOM 809 C C . THR A 1 108 ? -18.984 14.339 12.526 1.00 81.38 108 THR A C 1
ATOM 811 O O . THR A 1 108 ? -19.348 13.166 12.506 1.00 81.38 108 THR A O 1
ATOM 814 N N . GLY A 1 109 ? -18.957 15.056 13.651 1.00 86.12 109 GLY A N 1
ATOM 815 C CA . GLY A 1 109 ? -19.398 14.522 14.941 1.00 86.12 109 GLY A CA 1
ATOM 816 C C . GLY A 1 109 ? -18.580 13.322 15.441 1.00 86.12 109 GLY A C 1
ATOM 817 O O . GLY A 1 109 ? -17.376 13.210 15.195 1.00 86.12 109 GLY A O 1
ATOM 818 N N . LYS A 1 110 ? -19.245 12.440 16.197 1.00 91.56 110 LYS A N 1
ATOM 819 C CA . LYS A 1 110 ? -18.631 11.236 16.774 1.00 91.56 110 LYS A CA 1
ATOM 820 C C . LYS A 1 110 ? -18.431 10.152 15.703 1.00 91.56 110 LYS A C 1
ATOM 822 O O . LYS A 1 110 ? -19.300 10.007 14.844 1.00 91.56 110 LYS A O 1
ATOM 827 N N . PRO A 1 111 ? -17.358 9.340 15.775 1.00 92.75 111 PRO A N 1
ATOM 828 C CA . PRO A 1 111 ? -17.155 8.220 14.865 1.00 92.75 111 PRO A CA 1
ATOM 829 C C . PRO A 1 111 ? -18.324 7.233 14.924 1.00 92.75 111 PRO A C 1
ATOM 831 O O . PRO A 1 111 ? -18.640 6.689 15.989 1.00 92.75 111 PRO A O 1
ATOM 834 N N . GLY A 1 112 ? -18.938 6.976 13.769 1.00 94.06 112 GLY A N 1
ATOM 835 C CA . GLY A 1 11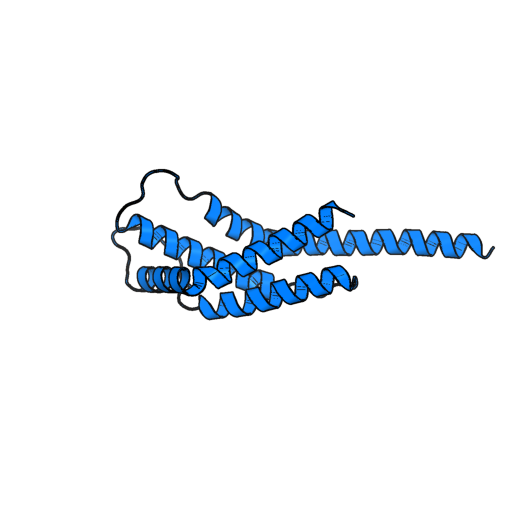2 ? -19.899 5.889 13.604 1.00 94.06 112 GLY A CA 1
ATOM 836 C C . GLY A 1 112 ? -19.233 4.513 13.698 1.00 94.06 112 GLY A C 1
ATOM 837 O O . GLY A 1 112 ? -18.005 4.389 13.717 1.00 94.06 112 GLY A O 1
ATOM 838 N N . ASP A 1 113 ? -20.041 3.457 13.738 1.00 95.62 113 ASP A N 1
ATOM 839 C CA . ASP A 1 113 ? -19.525 2.096 13.918 1.00 95.62 113 ASP A CA 1
ATOM 840 C C . ASP A 1 113 ? -18.703 1.610 12.718 1.00 95.62 113 ASP A C 1
ATOM 842 O O . ASP A 1 113 ? -17.703 0.921 12.906 1.00 95.62 113 ASP A O 1
ATOM 846 N N . ASP A 1 114 ? -19.021 2.050 11.500 1.00 95.56 114 ASP A N 1
ATOM 847 C CA . ASP A 1 114 ? -18.222 1.759 10.300 1.00 95.56 114 ASP A CA 1
ATOM 848 C C . ASP A 1 114 ? -16.809 2.336 10.390 1.00 95.56 114 ASP A C 1
ATOM 850 O O . ASP A 1 114 ? -15.824 1.654 10.105 1.00 95.56 114 ASP A O 1
ATOM 854 N N . VAL A 1 115 ? -16.696 3.572 10.881 1.00 95.88 115 VAL A N 1
ATOM 855 C CA . VAL A 1 115 ? -15.411 4.247 11.095 1.00 95.88 115 VAL A CA 1
ATOM 856 C C . VAL A 1 115 ? -14.597 3.498 12.147 1.00 95.88 115 VAL A C 1
ATOM 858 O O . VAL A 1 115 ? -13.414 3.235 11.939 1.00 95.88 115 VAL A O 1
ATOM 861 N N . LYS A 1 116 ? -15.229 3.085 13.254 1.00 96.06 116 LYS A N 1
ATOM 862 C CA . LYS A 1 116 ? -14.570 2.281 14.295 1.00 96.06 116 LYS A CA 1
ATOM 863 C C . LYS A 1 116 ? -14.106 0.926 13.761 1.00 96.06 116 LYS A C 1
ATOM 865 O O . LYS A 1 116 ? -12.982 0.529 14.056 1.00 96.06 116 LYS A O 1
ATOM 870 N N . ARG A 1 117 ? -14.925 0.238 12.957 1.00 97.19 117 ARG A N 1
ATOM 871 C CA . ARG A 1 117 ? -14.563 -1.047 12.334 1.00 97.19 117 ARG A CA 1
ATOM 872 C C . ARG A 1 117 ? -13.376 -0.902 11.392 1.00 97.19 117 ARG A C 1
ATOM 874 O O . ARG A 1 117 ? -12.445 -1.699 11.473 1.00 97.19 117 ARG A O 1
ATOM 881 N N . CYS A 1 118 ? -13.358 0.132 10.554 1.00 97.50 118 CYS A N 1
ATOM 882 C CA . CYS A 1 118 ? -12.201 0.401 9.706 1.00 97.50 118 CYS A CA 1
ATOM 883 C C . CYS A 1 118 ? -10.949 0.740 10.531 1.00 97.50 118 CYS A C 1
ATOM 885 O O . CYS A 1 118 ? -9.882 0.183 10.282 1.00 97.50 118 CYS A O 1
ATOM 887 N N . ALA A 1 119 ? -11.070 1.586 11.559 1.00 95.81 119 ALA A N 1
ATOM 888 C CA . ALA A 1 119 ? -9.959 1.903 12.456 1.00 95.81 119 ALA A CA 1
ATOM 889 C C . ALA A 1 119 ? -9.381 0.645 13.130 1.00 95.81 119 ALA A C 1
ATOM 891 O O . ALA A 1 119 ? -8.162 0.471 13.175 1.00 95.81 119 ALA A O 1
ATOM 892 N N . GLN A 1 120 ? -10.246 -0.254 13.606 1.00 97.69 120 GLN A N 1
ATOM 893 C CA . GLN A 1 120 ? -9.849 -1.538 14.184 1.00 97.69 120 GLN A CA 1
ATOM 894 C C . GLN A 1 120 ? -9.164 -2.442 13.155 1.00 97.69 120 GLN A C 1
ATOM 896 O O . GLN A 1 120 ? -8.108 -2.994 13.454 1.00 97.69 120 GLN A O 1
ATOM 901 N N . ALA A 1 121 ? -9.707 -2.553 11.939 1.00 97.69 121 ALA A N 1
ATOM 902 C CA . ALA A 1 121 ? -9.087 -3.322 10.861 1.00 97.69 121 ALA A CA 1
ATOM 903 C C . ALA A 1 121 ? -7.687 -2.784 10.522 1.00 97.69 121 ALA A C 1
ATOM 905 O O . ALA A 1 121 ? -6.728 -3.551 10.446 1.00 97.69 121 ALA A O 1
ATOM 906 N N . ARG A 1 122 ? -7.532 -1.457 10.413 1.00 96.44 122 ARG A N 1
ATOM 907 C CA . ARG A 1 122 ? -6.224 -0.820 10.206 1.00 96.44 122 ARG A CA 1
ATOM 908 C C . ARG A 1 122 ? -5.241 -1.155 11.326 1.00 96.44 122 ARG A C 1
ATOM 910 O O . ARG A 1 122 ? -4.074 -1.416 11.052 1.00 96.44 122 ARG A O 1
ATOM 917 N N . GLN A 1 123 ? -5.679 -1.125 12.585 1.00 96.25 123 GLN A N 1
ATOM 918 C CA . GLN A 1 123 ? -4.814 -1.450 13.725 1.00 96.25 123 GLN A CA 1
ATOM 919 C C . GLN A 1 123 ? -4.403 -2.928 13.718 1.00 96.25 123 GLN A C 1
ATOM 921 O O . GLN A 1 123 ? -3.216 -3.235 13.872 1.00 96.25 123 GLN A O 1
ATOM 926 N N . ALA A 1 124 ? -5.365 -3.825 13.483 1.00 97.62 124 ALA A N 1
ATOM 927 C CA . ALA A 1 124 ? -5.151 -5.268 13.416 1.00 97.62 124 ALA A CA 1
ATOM 928 C C . ALA A 1 124 ? -4.155 -5.660 12.313 1.00 97.62 124 ALA A C 1
ATOM 930 O O . ALA A 1 124 ? -3.339 -6.552 12.527 1.00 97.62 124 ALA A O 1
ATOM 931 N N . HIS A 1 125 ? -4.169 -4.943 11.184 1.00 97.19 125 HIS A N 1
ATOM 932 C CA . HIS A 1 125 ? -3.314 -5.201 10.020 1.00 97.19 125 HIS A CA 1
ATOM 933 C C . HIS A 1 125 ? -2.171 -4.186 9.854 1.00 97.19 125 HIS A C 1
ATOM 935 O O . HIS A 1 125 ? -1.682 -3.916 8.750 1.00 97.19 125 HIS A O 1
ATOM 941 N N . SER A 1 126 ? -1.730 -3.586 10.962 1.00 95.00 126 SER A N 1
ATOM 942 C CA . SER A 1 126 ? -0.634 -2.610 10.961 1.00 95.00 126 SER A CA 1
ATOM 943 C C . SER A 1 126 ? 0.690 -3.212 10.476 1.00 95.00 126 SER A C 1
ATOM 945 O O . SER A 1 126 ? 1.437 -2.547 9.759 1.00 95.00 126 SER A O 1
ATOM 947 N N . LYS A 1 127 ? 0.975 -4.481 10.798 1.00 94.44 127 LYS A N 1
ATOM 948 C CA . LYS A 1 127 ? 2.195 -5.176 10.349 1.00 94.44 127 LYS A CA 1
ATOM 949 C C . LYS A 1 127 ? 2.212 -5.378 8.836 1.00 94.44 127 LYS A C 1
ATOM 951 O O . LYS A 1 127 ? 3.229 -5.135 8.195 1.00 94.44 127 LYS A O 1
ATOM 956 N N . GLU A 1 128 ? 1.091 -5.791 8.262 1.00 93.81 128 GLU A N 1
ATOM 957 C CA . GLU A 1 128 ? 0.910 -5.986 6.826 1.00 93.81 128 GLU A CA 1
ATOM 958 C C . GLU A 1 128 ? 1.009 -4.656 6.077 1.00 93.81 128 GLU A C 1
ATOM 960 O O . GLU A 1 128 ? 1.635 -4.593 5.019 1.00 93.81 128 GLU A O 1
ATOM 965 N N . SER A 1 129 ? 0.471 -3.585 6.668 1.00 93.44 129 SER A N 1
ATOM 966 C CA . SER A 1 129 ? 0.594 -2.219 6.150 1.00 93.44 129 SER A CA 1
ATOM 967 C C . SER A 1 129 ? 2.061 -1.786 6.064 1.00 93.44 129 SER A C 1
ATOM 969 O O . SER A 1 129 ? 2.522 -1.378 5.000 1.00 93.44 129 SER A O 1
ATOM 971 N N . TRP A 1 130 ? 2.827 -1.956 7.149 1.00 91.81 130 TRP A N 1
ATOM 972 C CA . TRP A 1 130 ? 4.269 -1.680 7.164 1.00 91.81 130 TRP A CA 1
ATOM 973 C C . TRP A 1 130 ? 5.050 -2.538 6.172 1.00 91.81 130 TRP A C 1
ATOM 975 O O . TRP A 1 130 ? 5.987 -2.060 5.538 1.00 91.81 130 TRP A O 1
ATOM 985 N N . ALA A 1 131 ? 4.668 -3.805 6.023 1.00 92.38 131 ALA A N 1
ATOM 986 C CA . ALA A 1 131 ? 5.328 -4.704 5.094 1.00 92.38 131 ALA A CA 1
ATOM 987 C C . ALA A 1 131 ? 5.100 -4.299 3.628 1.00 92.38 131 ALA A C 1
ATOM 989 O O . ALA A 1 131 ? 6.016 -4.438 2.821 1.00 92.38 131 ALA A O 1
ATOM 990 N N . LEU A 1 132 ? 3.912 -3.787 3.284 1.00 93.69 132 LEU A N 1
ATOM 991 C CA . LEU A 1 132 ? 3.651 -3.209 1.964 1.00 93.69 132 LEU A CA 1
ATOM 992 C C . LEU A 1 132 ? 4.487 -1.945 1.737 1.00 93.69 132 LEU A C 1
ATOM 994 O O . LEU A 1 132 ? 5.147 -1.854 0.708 1.00 93.69 132 LEU A O 1
ATOM 998 N N . LEU A 1 133 ? 4.493 -1.011 2.696 1.00 91.19 133 LEU A N 1
ATOM 999 C CA . LEU A 1 133 ? 5.277 0.228 2.599 1.00 91.19 133 LEU A CA 1
ATOM 1000 C C . LEU A 1 133 ? 6.761 -0.070 2.369 1.00 91.19 133 LEU A C 1
ATOM 1002 O O . LEU A 1 133 ? 7.336 0.397 1.398 1.00 91.19 133 LEU A O 1
ATOM 1006 N N . LYS A 1 134 ? 7.343 -0.966 3.171 1.00 91.44 134 LYS A N 1
ATOM 1007 C CA . LYS A 1 134 ? 8.741 -1.381 3.010 1.00 91.44 134 LYS A CA 1
ATOM 1008 C C . LYS A 1 134 ? 9.032 -1.999 1.637 1.00 91.44 134 LYS A C 1
ATOM 1010 O O . LYS A 1 134 ? 10.121 -1.808 1.099 1.00 91.44 134 LYS A O 1
ATOM 1015 N N . ALA A 1 135 ? 8.098 -2.776 1.085 1.00 91.25 135 ALA A N 1
ATOM 1016 C CA . ALA A 1 135 ? 8.259 -3.356 -0.248 1.00 91.25 135 ALA A CA 1
ATOM 1017 C C . ALA A 1 135 ? 8.250 -2.274 -1.342 1.00 91.25 135 ALA A C 1
ATOM 1019 O O . ALA A 1 135 ? 9.026 -2.371 -2.290 1.00 91.25 135 ALA A O 1
ATOM 1020 N N . VAL A 1 136 ? 7.424 -1.233 -1.185 1.00 89.81 136 VAL A N 1
ATOM 1021 C CA . VAL A 1 136 ? 7.416 -0.057 -2.071 1.00 89.81 136 VAL A CA 1
ATOM 1022 C C . VAL A 1 136 ? 8.715 0.744 -1.933 1.00 89.81 136 VAL A C 1
ATOM 1024 O O . VAL A 1 136 ? 9.338 1.020 -2.951 1.00 89.81 136 VAL A O 1
ATOM 1027 N N . ASP A 1 137 ? 9.186 1.015 -0.713 1.00 87.62 137 ASP A N 1
ATOM 1028 C CA . ASP A 1 137 ? 10.456 1.727 -0.482 1.00 87.62 137 ASP A CA 1
ATOM 1029 C C . ASP A 1 137 ? 11.650 0.970 -1.093 1.00 87.62 137 ASP A C 1
ATOM 1031 O O . ASP A 1 137 ? 12.557 1.558 -1.675 1.00 87.62 137 ASP A O 1
ATOM 1035 N N . THR A 1 138 ? 11.646 -0.366 -0.995 1.00 87.19 138 THR A N 1
ATOM 1036 C CA . THR A 1 138 ? 12.689 -1.217 -1.598 1.00 87.19 138 THR A CA 1
ATOM 1037 C C . THR A 1 138 ? 12.660 -1.135 -3.125 1.00 87.19 138 THR A C 1
ATOM 1039 O O . THR A 1 138 ? 13.715 -1.095 -3.758 1.00 87.19 138 THR A O 1
ATOM 1042 N N . LEU A 1 139 ? 11.462 -1.106 -3.720 1.00 86.56 139 LEU A N 1
ATOM 1043 C CA . LEU A 1 139 ? 11.300 -0.921 -5.159 1.00 86.56 139 LEU A CA 1
ATOM 1044 C C . LEU A 1 139 ? 11.853 0.445 -5.592 1.00 86.56 139 LEU A C 1
ATOM 1046 O O . LEU A 1 139 ? 12.615 0.491 -6.553 1.00 86.56 139 LEU A O 1
ATOM 1050 N N . GLU A 1 140 ? 11.529 1.518 -4.870 1.00 84.62 140 GLU A N 1
ATOM 1051 C CA . GLU A 1 140 ? 12.013 2.877 -5.151 1.00 84.62 140 GLU A CA 1
ATOM 1052 C C . GLU A 1 140 ? 13.545 2.963 -5.069 1.00 84.62 140 GLU A C 1
ATOM 1054 O O . GLU A 1 140 ? 14.188 3.319 -6.056 1.00 84.62 140 GLU A O 1
ATOM 1059 N N . ALA A 1 141 ? 14.147 2.507 -3.967 1.00 82.69 141 ALA A N 1
ATOM 1060 C CA . ALA A 1 141 ? 15.603 2.508 -3.795 1.00 82.6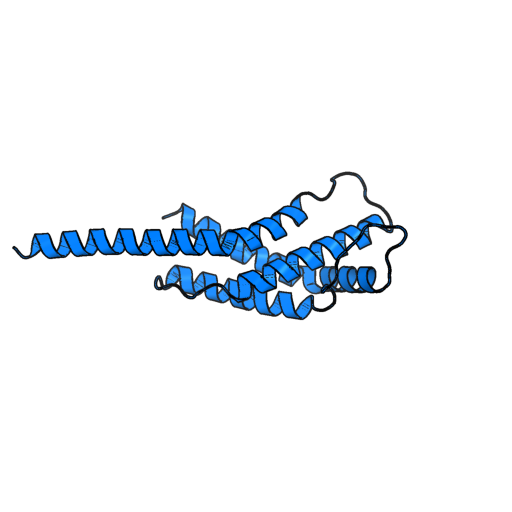9 141 ALA A CA 1
ATOM 1061 C C . ALA A 1 141 ? 16.331 1.723 -4.903 1.00 82.69 141 ALA A C 1
ATOM 1063 O O . ALA A 1 141 ? 17.357 2.163 -5.418 1.00 82.69 141 ALA A O 1
ATOM 1064 N N . SER A 1 142 ? 15.769 0.589 -5.343 1.00 79.81 142 SER A N 1
ATOM 1065 C CA . SER A 1 142 ? 16.361 -0.216 -6.422 1.00 79.81 142 SER A CA 1
ATOM 1066 C C . SER A 1 142 ? 16.384 0.486 -7.787 1.00 79.81 142 SER A C 1
ATOM 1068 O O . SER A 1 142 ? 17.141 0.082 -8.672 1.00 79.81 142 SER A O 1
ATOM 1070 N N . THR A 1 143 ? 15.548 1.513 -7.971 1.00 74.88 143 THR A N 1
ATOM 1071 C CA . THR A 1 143 ? 15.511 2.316 -9.199 1.00 74.88 143 THR A CA 1
ATOM 1072 C C . THR A 1 143 ? 16.476 3.498 -9.183 1.00 74.88 143 THR A C 1
ATOM 1074 O O . THR A 1 143 ? 16.823 3.975 -10.257 1.00 74.88 143 THR A O 1
ATOM 1077 N N . GLU A 1 144 ? 16.941 3.943 -8.011 1.00 73.25 144 GLU A N 1
ATOM 1078 C CA . GLU A 1 144 ? 17.911 5.044 -7.884 1.00 73.25 144 GLU A CA 1
ATOM 1079 C C . GLU A 1 144 ? 19.366 4.590 -8.087 1.00 73.25 144 GLU A C 1
ATOM 1081 O O . GLU A 1 144 ? 20.208 5.377 -8.513 1.00 73.25 144 GLU A O 1
ATOM 1086 N N . GLU A 1 145 ? 19.674 3.322 -7.800 1.00 65.44 145 GLU A N 1
ATOM 1087 C CA . GLU A 1 145 ? 21.026 2.749 -7.925 1.00 65.44 145 GLU A CA 1
ATOM 1088 C C . GLU A 1 145 ? 21.402 2.323 -9.363 1.00 65.44 145 GLU A C 1
ATOM 1090 O O . GLU A 1 145 ? 22.518 1.845 -9.585 1.00 65.44 145 GLU A O 1
ATOM 1095 N N . ARG A 1 146 ? 20.488 2.466 -10.336 1.00 56.66 146 ARG A N 1
ATOM 1096 C CA . ARG A 1 146 ? 20.668 2.067 -11.746 1.00 56.66 146 ARG A CA 1
ATOM 1097 C C . ARG A 1 146 ? 20.847 3.269 -12.669 1.00 56.66 146 ARG A C 1
ATOM 1099 O O . ARG A 1 146 ? 21.719 3.171 -13.562 1.00 56.66 146 ARG A O 1
#

Radius of gyration: 19.59 Å; chains: 1; bounding box: 49×28×62 Å

pLDDT: mean 85.93, std 13.09, range [50.12, 98.12]

Foldseek 3Di:
DVVVVVVVVVVVVVVLVVVLVVVLVVLLVQLVVLQVVLVPPDPPDQDDQRLLLSLLSNLLSLLRSLVSLLPRDADPPPVLNVLSVQLNVLSVVSNVLQVLSPDDRDPDDGDDPSSNSNSVSSVVCVVSSVSNVVSVVVSVVVVVVD

Secondary structure (DSSP, 8-state):
-HHHHHHHHHHHHHHHHHHHHHHHHHHHHHHHHHHHHHHT---S---THHHHHHHHHHHHHHHHHHHHHHTPPP-S-HHHHHHHHHHHHHHHHHHHHTGGG-S-----SSPPHHHHHHHHHHHHTHHHHHHHHHHHHHHHHHHH--